Protein AF-A0A7S2KUK6-F1 (afdb_monomer)

Solvent-accessible surface area (backbone atoms only — not comparable to full-atom values): 9837 Å² total; per-residue (Å²): 136,56,73,68,58,57,58,58,55,59,77,73,62,76,78,91,82,87,57,92,60,51,65,48,56,48,32,26,78,68,74,74,44,51,83,76,55,80,88,73,38,85,39,78,49,75,50,79,51,25,72,26,44,48,39,44,51,40,40,32,32,37,51,54,74,46,74,51,62,48,45,77,38,90,87,52,47,60,44,84,39,73,65,27,42,64,67,42,60,49,25,66,73,52,89,54,50,43,58,77,66,63,53,66,88,64,38,42,63,12,44,26,39,31,24,43,45,52,46,79,40,61,62,65,30,37,42,37,40,36,30,27,48,67,79,84,49,66,50,79,44,74,50,60,52,90,85,64,84,33,26,18,57,45,80,66,53,36,61,77,56,92,43,77,88,72,86,90,108

Structure (mmCIF, N/CA/C/O backbone):
data_AF-A0A7S2KUK6-F1
#
_entry.id   AF-A0A7S2KUK6-F1
#
loop_
_atom_site.group_PDB
_atom_site.id
_atom_site.type_symbol
_atom_site.label_atom_id
_atom_site.label_alt_id
_atom_site.label_comp_id
_atom_site.label_asym_id
_atom_site.label_entity_id
_atom_site.label_seq_id
_atom_site.pdbx_PDB_ins_code
_atom_site.Cartn_x
_atom_site.Cartn_y
_atom_site.Cartn_z
_atom_site.occupancy
_atom_site.B_iso_or_equiv
_atom_site.auth_seq_id
_atom_site.auth_comp_id
_atom_site.auth_asym_id
_atom_site.auth_atom_id
_atom_site.pdbx_PDB_model_num
ATOM 1 N N . VAL A 1 1 ? -16.518 -4.807 -30.910 1.00 51.25 1 VAL A N 1
ATOM 2 C CA . VAL A 1 1 ? -15.679 -5.566 -31.877 1.00 51.25 1 VAL A CA 1
ATOM 3 C C . VAL A 1 1 ? -16.573 -6.326 -32.846 1.00 51.25 1 VAL A C 1
ATOM 5 O O . VAL A 1 1 ? -17.414 -7.099 -32.394 1.00 51.25 1 VAL A O 1
ATOM 8 N N . THR A 1 2 ? -16.427 -6.098 -34.152 1.00 48.81 2 THR A N 1
ATOM 9 C CA . THR A 1 2 ? -17.258 -6.736 -35.188 1.00 48.81 2 THR A CA 1
ATOM 10 C C . THR A 1 2 ? -16.789 -8.162 -35.504 1.00 48.81 2 THR A C 1
ATOM 12 O O . THR A 1 2 ? -15.652 -8.544 -35.224 1.00 48.81 2 THR A O 1
ATOM 15 N N . LEU A 1 3 ? -17.663 -8.980 -36.098 1.00 50.12 3 LEU A N 1
ATOM 16 C CA . LEU A 1 3 ? -17.350 -10.371 -36.451 1.00 50.12 3 LEU A CA 1
ATOM 17 C C . LEU A 1 3 ? -16.197 -10.476 -37.468 1.00 50.12 3 LEU A C 1
ATOM 19 O O . LEU A 1 3 ? -15.383 -11.393 -37.392 1.00 50.12 3 LEU A O 1
ATOM 23 N N . ALA A 1 4 ? -16.080 -9.492 -38.363 1.00 55.66 4 ALA A N 1
ATOM 24 C CA . ALA A 1 4 ? -14.978 -9.389 -39.315 1.00 55.66 4 ALA A CA 1
ATOM 25 C C . ALA A 1 4 ? -13.629 -9.172 -38.607 1.00 55.66 4 ALA A C 1
ATOM 27 O O . ALA A 1 4 ? -12.654 -9.851 -38.918 1.00 55.66 4 ALA A O 1
ATOM 28 N N . GLN A 1 5 ? -13.599 -8.309 -37.586 1.00 46.34 5 GLN A N 1
ATOM 29 C CA . GLN A 1 5 ? -12.403 -8.077 -36.772 1.00 46.34 5 GLN A CA 1
ATOM 30 C C . GLN A 1 5 ? -12.003 -9.335 -35.984 1.00 46.34 5 GLN A C 1
ATOM 32 O O . GLN A 1 5 ? -10.823 -9.673 -35.925 1.00 46.34 5 GLN A O 1
ATOM 37 N N . LYS A 1 6 ? -12.977 -10.086 -35.445 1.00 46.62 6 LYS A N 1
ATOM 38 C CA . LYS A 1 6 ? -12.715 -11.366 -34.758 1.00 46.62 6 LYS A CA 1
ATOM 39 C C . LYS A 1 6 ? -12.124 -12.432 -35.690 1.00 46.62 6 LYS A C 1
ATOM 41 O O . LYS A 1 6 ? -11.295 -13.223 -35.251 1.00 46.62 6 LYS A O 1
ATOM 46 N N . ASN A 1 7 ? -12.541 -12.463 -36.955 1.00 58.53 7 ASN A N 1
ATOM 47 C CA . ASN A 1 7 ? -12.062 -13.450 -37.925 1.00 58.53 7 ASN A CA 1
ATOM 48 C C . ASN A 1 7 ? -10.665 -13.128 -38.471 1.00 58.53 7 ASN A C 1
ATOM 50 O O . ASN A 1 7 ? -9.900 -14.055 -38.720 1.00 58.53 7 ASN A O 1
ATOM 54 N N . GLU A 1 8 ? -10.304 -11.850 -38.595 1.00 56.53 8 GLU A N 1
ATOM 55 C CA . GLU A 1 8 ? -8.921 -11.458 -38.899 1.00 56.53 8 GLU A CA 1
ATOM 56 C C . GLU A 1 8 ? -7.966 -11.795 -37.747 1.00 56.53 8 GLU A C 1
ATOM 58 O O . GLU A 1 8 ? -6.908 -12.381 -37.960 1.00 56.53 8 GLU A O 1
ATOM 63 N N . LEU A 1 9 ? -8.383 -11.554 -36.500 1.00 48.75 9 LEU A N 1
ATOM 64 C CA . LEU A 1 9 ? -7.582 -11.865 -35.309 1.00 48.75 9 LEU A CA 1
ATOM 65 C C . LEU A 1 9 ? -7.214 -13.353 -35.184 1.00 48.75 9 LEU A C 1
ATOM 67 O O . LEU A 1 9 ? -6.141 -13.670 -34.675 1.00 48.75 9 LEU A O 1
ATOM 71 N N . LYS A 1 10 ? -8.049 -14.268 -35.696 1.00 53.31 10 LYS A N 1
ATOM 72 C CA . LYS A 1 10 ? -7.769 -15.714 -35.677 1.00 53.31 10 LYS A CA 1
ATOM 73 C C . LYS A 1 10 ? -6.563 -16.122 -36.525 1.00 53.31 10 LYS A C 1
ATOM 75 O O . LYS A 1 10 ? -5.947 -17.134 -36.214 1.00 53.31 10 LYS A O 1
ATOM 80 N N . LYS A 1 11 ? -6.200 -15.348 -37.553 1.00 51.81 11 LYS A N 1
ATOM 81 C CA . LYS A 1 11 ? -5.069 -15.659 -38.449 1.00 51.81 11 LYS A CA 1
ATOM 82 C C . LYS A 1 11 ? -3.699 -15.407 -37.810 1.00 51.81 11 LYS A C 1
ATOM 84 O O . LYS A 1 11 ? -2.693 -15.878 -38.326 1.00 51.81 11 LYS A O 1
ATOM 89 N N . TYR A 1 12 ? -3.668 -14.678 -36.694 1.00 45.47 12 TYR A N 1
ATOM 90 C CA . TYR A 1 12 ? -2.450 -14.299 -35.970 1.00 45.47 12 TYR A CA 1
ATOM 91 C C . TYR A 1 12 ? -2.270 -15.059 -34.646 1.00 45.47 12 TYR A C 1
ATOM 93 O O . TYR A 1 12 ? -1.339 -14.775 -33.892 1.00 45.47 12 TYR A O 1
ATOM 101 N N . LEU A 1 13 ? -3.155 -16.014 -34.344 1.00 45.22 13 LEU A N 1
ATOM 102 C CA . LEU A 1 13 ? -3.039 -16.886 -33.179 1.00 45.22 13 LEU A CA 1
ATOM 103 C C . LEU A 1 13 ? -2.030 -17.996 -33.487 1.00 45.22 13 LEU A C 1
ATOM 105 O O . LEU A 1 13 ? -2.295 -18.875 -34.301 1.00 45.22 13 LEU A O 1
ATOM 109 N N . VAL A 1 14 ? -0.867 -17.951 -32.839 1.00 46.66 14 VAL A N 1
ATOM 110 C CA . VAL A 1 14 ? 0.120 -19.038 -32.891 1.00 46.66 14 VAL A CA 1
ATOM 111 C C . VAL A 1 14 ? -0.352 -20.153 -31.959 1.00 46.66 14 VAL A C 1
ATOM 113 O O . VAL A 1 14 ? -0.667 -19.896 -30.794 1.00 46.66 14 VAL A O 1
ATOM 116 N N . GLU A 1 15 ? -0.441 -21.378 -32.479 1.00 45.16 15 GLU A N 1
ATOM 117 C CA . GLU A 1 15 ? -0.922 -22.541 -31.731 1.00 45.16 15 GLU A CA 1
ATOM 118 C C . GLU A 1 15 ? -0.077 -22.807 -30.474 1.00 45.16 15 GLU A C 1
ATOM 120 O O . GLU A 1 15 ? 1.147 -22.653 -30.455 1.00 45.16 15 GLU A O 1
ATOM 125 N N . LYS A 1 16 ? -0.785 -23.165 -29.395 1.00 44.97 16 LYS A N 1
ATOM 126 C CA . LYS A 1 16 ? -0.274 -23.382 -28.036 1.00 44.97 16 LYS A CA 1
ATOM 127 C C . LYS A 1 16 ? 0.939 -24.317 -28.043 1.00 44.97 16 LYS A C 1
ATOM 129 O O . LYS A 1 16 ? 0.792 -25.508 -28.289 1.00 44.97 16 LYS A O 1
ATOM 134 N N . GLY A 1 17 ? 2.110 -23.798 -27.678 1.00 45.59 17 GLY A N 1
ATOM 135 C CA . GLY A 1 17 ? 3.270 -24.654 -27.429 1.00 45.59 17 GLY A CA 1
ATOM 136 C C . GLY A 1 17 ? 4.494 -23.957 -26.848 1.00 45.59 17 GLY A C 1
ATOM 137 O O . GLY A 1 17 ? 5.046 -24.456 -25.879 1.00 45.59 17 GLY A O 1
ATOM 138 N N . ASN A 1 18 ? 4.905 -22.798 -27.379 1.00 43.31 18 ASN A N 1
ATOM 139 C CA . ASN A 1 18 ? 6.284 -22.330 -27.142 1.00 43.31 18 ASN A CA 1
ATOM 140 C C . ASN A 1 18 ? 6.474 -20.987 -26.430 1.00 43.31 18 ASN A C 1
ATOM 142 O O . ASN A 1 18 ? 7.613 -20.603 -26.188 1.00 43.31 18 ASN A O 1
ATOM 146 N N . CYS A 1 19 ? 5.414 -20.276 -26.052 1.00 42.16 19 CYS A N 1
ATOM 147 C CA . CYS A 1 19 ? 5.533 -19.104 -25.182 1.00 42.16 19 CYS A CA 1
ATOM 148 C C . CYS A 1 19 ? 4.250 -18.950 -24.362 1.00 42.16 19 CYS A C 1
ATOM 150 O O . CYS A 1 19 ? 3.257 -18.434 -24.892 1.00 42.16 19 CYS A O 1
ATOM 152 N N . PRO A 1 20 ? 4.250 -19.354 -23.080 1.00 42.38 20 PRO A N 1
ATOM 153 C CA . PRO A 1 20 ? 3.245 -18.872 -22.147 1.00 42.38 20 PRO A CA 1
ATOM 154 C C . PRO A 1 20 ? 3.199 -17.341 -22.262 1.00 42.38 20 PRO A C 1
ATOM 156 O O . PRO A 1 20 ? 4.241 -16.683 -22.277 1.00 42.38 20 PRO A O 1
ATOM 159 N N . ASN A 1 21 ? 2.003 -16.782 -22.427 1.00 47.81 21 ASN A N 1
ATOM 160 C CA . ASN A 1 21 ? 1.755 -15.337 -22.391 1.00 47.81 21 ASN A CA 1
ATOM 161 C C . ASN A 1 21 ? 2.240 -14.542 -23.625 1.00 47.81 21 ASN A C 1
ATOM 163 O O . ASN A 1 21 ? 2.269 -13.313 -23.602 1.00 47.81 21 ASN A O 1
ATOM 167 N N . ALA A 1 22 ? 2.568 -15.191 -24.753 1.00 49.12 22 ALA A N 1
ATOM 168 C CA . ALA A 1 22 ? 2.854 -14.473 -26.010 1.00 49.12 22 ALA A CA 1
ATOM 169 C C . ALA A 1 22 ? 1.646 -13.675 -26.529 1.00 49.12 22 ALA A C 1
ATOM 171 O O . ALA A 1 22 ? 1.817 -12.595 -27.093 1.00 49.12 22 ALA A O 1
ATOM 172 N N . ILE A 1 23 ? 0.433 -14.186 -26.300 1.00 49.00 23 ILE A N 1
ATOM 173 C CA . ILE A 1 23 ? -0.820 -13.491 -26.611 1.00 49.00 23 ILE A CA 1
ATOM 174 C C . ILE A 1 23 ? -0.912 -12.204 -25.784 1.00 49.00 23 ILE A C 1
ATOM 176 O O . ILE A 1 23 ? -1.060 -11.132 -26.360 1.00 49.00 23 ILE A O 1
ATOM 180 N N . GLU A 1 24 ? -0.709 -12.282 -24.469 1.00 48.75 24 GLU A N 1
ATOM 181 C CA . GLU A 1 24 ? -0.691 -11.122 -23.569 1.00 48.75 24 GLU A CA 1
ATOM 182 C C . GLU A 1 24 ? 0.387 -10.115 -23.977 1.00 48.75 24 GLU A C 1
ATOM 184 O O . GLU A 1 24 ? 0.095 -8.939 -24.120 1.00 48.75 24 GLU A O 1
ATOM 189 N N . ARG A 1 25 ? 1.609 -10.558 -24.304 1.00 50.84 25 ARG A N 1
ATOM 190 C CA . ARG A 1 25 ? 2.697 -9.672 -24.763 1.00 50.84 25 ARG A CA 1
ATOM 191 C C . ARG A 1 25 ? 2.461 -9.028 -26.136 1.00 50.84 25 ARG A C 1
ATOM 193 O O . ARG A 1 25 ? 3.003 -7.950 -26.390 1.00 50.84 25 ARG A O 1
ATOM 200 N N . ASN A 1 26 ? 1.703 -9.665 -27.025 1.00 47.56 26 ASN A N 1
ATOM 201 C CA . ASN A 1 26 ? 1.392 -9.114 -28.347 1.00 47.56 26 ASN A CA 1
ATOM 202 C C . ASN A 1 26 ? 0.213 -8.140 -28.278 1.00 47.56 26 ASN A C 1
ATOM 204 O O . ASN A 1 26 ? 0.304 -7.030 -28.804 1.00 47.56 26 ASN A O 1
ATOM 208 N N . LEU A 1 27 ? -0.850 -8.531 -27.569 1.00 44.84 27 LEU A N 1
ATOM 209 C CA . LEU A 1 27 ? -1.985 -7.665 -27.254 1.00 44.84 27 LEU A CA 1
ATOM 210 C C . LEU A 1 27 ? -1.491 -6.407 -26.557 1.00 44.84 27 LEU A C 1
ATOM 212 O O . LEU A 1 27 ? -1.868 -5.301 -26.911 1.00 44.84 27 LEU A O 1
ATOM 216 N N . ALA A 1 28 ? -0.536 -6.567 -25.670 1.00 47.28 28 ALA A N 1
ATOM 217 C CA . ALA A 1 28 ? 0.152 -5.494 -25.023 1.00 47.28 28 ALA A CA 1
ATOM 218 C C . ALA A 1 28 ? 0.920 -4.516 -25.912 1.00 47.28 28 ALA A C 1
ATOM 220 O O . ALA A 1 28 ? 0.794 -3.306 -25.775 1.00 47.28 28 ALA A O 1
ATOM 221 N N . SER A 1 29 ? 1.752 -5.045 -26.810 1.00 43.84 29 SER A N 1
ATOM 222 C CA . SER A 1 29 ? 2.524 -4.230 -27.753 1.00 43.84 29 SER A CA 1
ATOM 223 C C . SER A 1 29 ? 1.641 -3.479 -28.754 1.00 43.84 29 SER A C 1
ATOM 225 O O . SER A 1 29 ? 2.120 -2.591 -29.447 1.00 43.84 29 SER A O 1
ATOM 227 N N . LYS A 1 30 ? 0.358 -3.855 -28.833 1.00 46.09 30 LYS A N 1
ATOM 228 C CA . LYS A 1 30 ? -0.668 -3.259 -29.691 1.00 46.09 30 LYS A CA 1
ATOM 229 C C . LYS A 1 30 ? -1.723 -2.468 -28.902 1.00 46.09 30 LYS A C 1
ATOM 231 O O . LYS A 1 30 ? -2.709 -2.059 -29.503 1.00 46.09 30 LYS A O 1
ATOM 236 N N . GLY A 1 31 ? -1.552 -2.294 -27.586 1.00 41.50 31 GLY A N 1
ATOM 237 C CA . GLY A 1 31 ? -2.489 -1.559 -26.721 1.00 41.50 31 GLY A CA 1
ATOM 238 C C . GLY A 1 31 ? -3.826 -2.262 -26.441 1.00 41.50 31 GLY A C 1
ATOM 239 O O . GLY A 1 31 ? -4.764 -1.633 -25.976 1.00 41.50 31 GLY A O 1
ATOM 240 N N . ILE A 1 32 ? -3.946 -3.557 -26.740 1.00 42.19 32 ILE A N 1
ATOM 241 C CA . ILE A 1 32 ? -5.167 -4.355 -26.544 1.00 42.19 32 ILE A CA 1
ATOM 242 C C . ILE A 1 32 ? -5.166 -5.051 -25.170 1.00 42.19 32 ILE A C 1
ATOM 244 O O . ILE A 1 32 ? -6.234 -5.214 -24.594 1.00 42.19 32 ILE A O 1
ATOM 248 N N . VAL A 1 33 ? -3.995 -5.445 -24.636 1.00 44.16 33 VAL A N 1
ATOM 249 C CA . VAL A 1 33 ? -3.809 -5.931 -23.245 1.00 44.16 33 VAL A CA 1
ATOM 250 C C . VAL A 1 33 ? -2.342 -5.758 -22.791 1.00 44.16 33 VAL A C 1
ATOM 252 O O . VAL A 1 33 ? -1.564 -6.681 -22.965 1.00 44.16 33 VAL A O 1
ATOM 255 N N . ARG A 1 34 ? -1.922 -4.623 -22.212 1.00 41.06 34 ARG A N 1
ATOM 256 C CA . ARG A 1 34 ? -0.749 -4.506 -21.293 1.00 41.06 34 ARG A CA 1
ATOM 257 C C . ARG A 1 34 ? -1.128 -3.475 -20.244 1.00 41.06 34 ARG A C 1
ATOM 259 O O . ARG A 1 34 ? -1.810 -2.541 -20.632 1.00 41.06 34 ARG A O 1
ATOM 266 N N . GLY A 1 35 ? -0.680 -3.691 -19.003 1.00 39.28 35 GLY A N 1
ATOM 267 C CA . GLY A 1 35 ? -0.660 -2.763 -17.864 1.00 39.28 35 GLY A CA 1
ATOM 268 C C . GLY A 1 35 ? -1.598 -1.570 -17.958 1.00 39.28 35 GLY A C 1
ATOM 269 O O . GLY A 1 35 ? -1.334 -0.702 -18.770 1.00 39.28 35 GLY A O 1
ATOM 270 N N . PHE A 1 36 ? -2.647 -1.569 -17.126 1.00 41.41 36 PHE A N 1
ATOM 271 C CA . PHE A 1 36 ? -3.542 -0.434 -16.881 1.00 41.41 36 PHE A CA 1
ATOM 272 C C . PHE A 1 36 ? -3.763 0.430 -18.127 1.00 41.41 36 PHE A C 1
ATOM 274 O O . PHE A 1 36 ? -3.020 1.373 -18.371 1.00 41.41 36 PHE A O 1
ATOM 281 N N . GLY A 1 37 ? -4.792 0.125 -18.927 1.00 44.03 37 GLY A N 1
ATOM 282 C CA . GLY A 1 37 ? -5.247 1.134 -19.879 1.00 44.03 37 GLY A CA 1
ATOM 283 C C . GLY A 1 37 ? -5.503 2.411 -19.080 1.00 44.03 37 GLY A C 1
ATOM 284 O O . GLY A 1 37 ? -6.301 2.372 -18.148 1.00 44.03 37 GLY A O 1
ATOM 285 N N . GLU A 1 38 ? -4.791 3.493 -19.388 1.00 41.09 38 GLU A N 1
ATOM 286 C CA . GLU A 1 38 ? -4.949 4.790 -18.710 1.00 41.09 38 GLU A CA 1
ATOM 287 C C . GLU A 1 38 ? -6.403 5.302 -18.821 1.00 41.09 38 GLU A C 1
ATOM 289 O O . GLU A 1 38 ? -6.840 6.112 -18.017 1.00 41.09 38 GLU A O 1
ATOM 294 N N . ASP A 1 39 ? -7.190 4.731 -19.743 1.00 46.66 39 ASP A N 1
ATOM 295 C CA . ASP A 1 39 ? -8.630 4.953 -19.922 1.00 46.66 39 ASP A CA 1
ATOM 296 C C . ASP A 1 39 ? -9.543 3.988 -19.117 1.00 46.66 39 ASP A C 1
ATOM 298 O O . ASP A 1 39 ? -10.760 3.992 -19.304 1.00 46.66 39 ASP A O 1
ATOM 302 N N . VAL A 1 40 ? -8.989 3.092 -18.286 1.00 62.09 40 VAL A N 1
ATOM 303 C CA . VAL A 1 40 ? -9.741 2.048 -17.548 1.00 62.09 40 VAL A CA 1
ATOM 304 C C . VAL A 1 40 ? -10.012 2.442 -16.103 1.00 62.09 40 VAL A C 1
ATOM 306 O O . VAL A 1 40 ? -10.989 1.956 -15.539 1.00 62.09 40 VAL A O 1
ATOM 309 N N . TYR A 1 41 ? -9.167 3.283 -15.508 1.00 66.88 41 TYR A N 1
ATOM 310 C CA . TYR A 1 41 ? -9.313 3.729 -14.128 1.00 66.88 41 TYR A CA 1
ATOM 311 C C . TYR A 1 41 ? -9.499 5.240 -14.066 1.00 66.88 41 TYR A C 1
ATOM 313 O O . TYR A 1 41 ? -8.675 5.994 -14.569 1.00 66.88 41 TYR A O 1
ATOM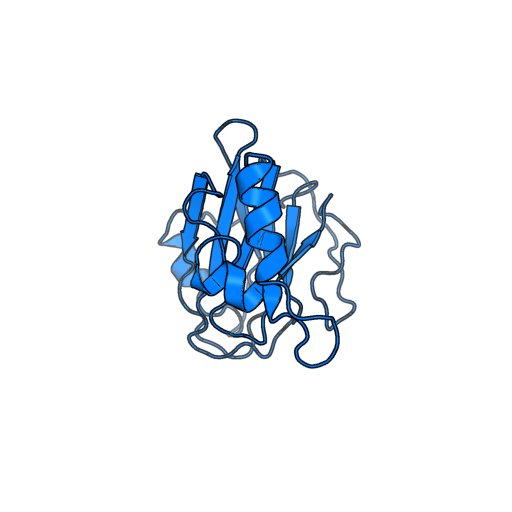 321 N N . GLU A 1 42 ? -10.583 5.676 -13.4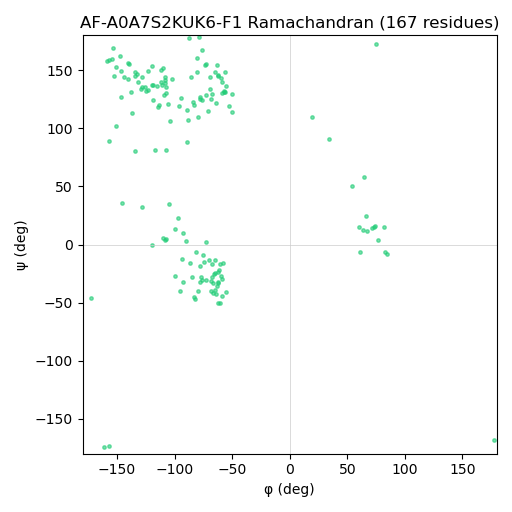33 1.00 77.12 42 GLU A N 1
ATOM 322 C CA . GLU A 1 42 ? -10.917 7.096 -13.279 1.00 77.12 42 GLU A CA 1
ATOM 323 C C . GLU A 1 42 ? -9.942 7.834 -12.358 1.00 77.12 42 GLU A C 1
ATOM 325 O O . GLU A 1 42 ? -9.712 9.030 -12.523 1.00 77.12 42 GLU A O 1
ATOM 330 N N . GLN A 1 43 ? -9.393 7.125 -11.369 1.00 83.81 43 GLN A N 1
ATOM 331 C CA . GLN A 1 43 ? -8.557 7.691 -10.320 1.00 83.81 43 GLN A CA 1
ATOM 332 C C . GLN A 1 43 ? -7.214 6.975 -10.278 1.00 83.81 43 GLN A C 1
ATOM 334 O O . GLN A 1 43 ? -7.164 5.746 -10.225 1.00 83.81 43 GLN A O 1
ATOM 339 N N . MET A 1 44 ? -6.133 7.753 -10.236 1.00 89.31 44 MET A N 1
ATOM 340 C CA . MET A 1 44 ? -4.769 7.251 -10.091 1.00 89.31 44 MET A CA 1
ATOM 341 C C . MET A 1 44 ? -3.999 8.055 -9.046 1.00 89.31 44 MET A C 1
ATOM 343 O O . MET A 1 44 ? -4.224 9.255 -8.867 1.00 89.31 44 MET A O 1
ATOM 347 N N . TYR A 1 45 ? -3.073 7.391 -8.363 1.00 90.88 45 TYR A N 1
ATOM 348 C CA . TYR A 1 45 ? -2.160 8.026 -7.422 1.00 90.88 45 TYR A CA 1
ATOM 349 C C . TYR A 1 45 ? -0.803 7.319 -7.431 1.00 90.88 45 TYR A C 1
ATOM 351 O O . TYR A 1 45 ? -0.731 6.107 -7.229 1.00 90.88 45 TYR A O 1
ATOM 359 N N . SER A 1 46 ? 0.272 8.078 -7.630 1.00 92.94 46 SER A N 1
ATOM 360 C CA . SER A 1 46 ? 1.643 7.570 -7.539 1.00 92.94 46 SER A CA 1
ATOM 361 C C . SER A 1 46 ? 2.192 7.856 -6.147 1.00 92.94 46 SER A C 1
ATOM 363 O O . SER A 1 46 ? 2.295 9.014 -5.736 1.00 92.94 46 SER A O 1
ATOM 365 N N . PHE A 1 47 ? 2.550 6.802 -5.418 1.00 94.06 47 PHE A N 1
ATOM 366 C CA . PHE A 1 47 ? 3.140 6.937 -4.095 1.00 94.06 47 PHE A CA 1
ATOM 367 C C . PHE A 1 47 ? 4.589 7.427 -4.180 1.00 94.06 47 PHE A C 1
ATOM 369 O O . PHE A 1 47 ? 5.292 7.151 -5.157 1.00 94.06 47 PHE A O 1
ATOM 376 N N . PRO A 1 48 ? 5.101 8.089 -3.129 1.00 94.31 48 PRO A N 1
ATOM 377 C CA . PRO A 1 48 ? 6.521 8.373 -3.039 1.00 94.31 48 PRO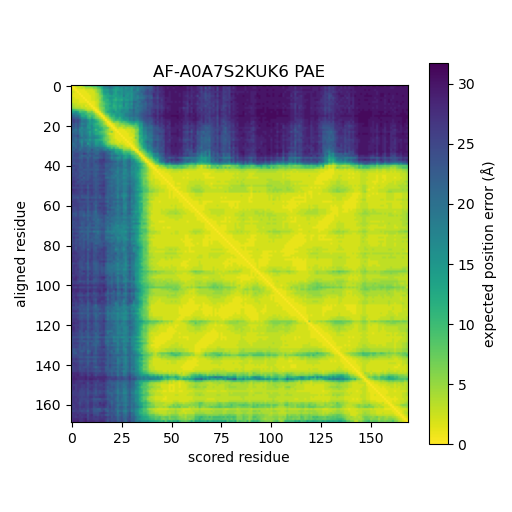 A CA 1
ATOM 378 C C . PRO A 1 48 ? 7.347 7.082 -3.056 1.00 94.31 48 PRO A C 1
ATOM 380 O O . PRO A 1 48 ? 6.976 6.095 -2.423 1.00 94.31 48 PRO A O 1
ATOM 383 N N . TYR A 1 49 ? 8.515 7.106 -3.699 1.00 92.12 49 TYR A N 1
ATOM 384 C CA . TYR A 1 49 ? 9.394 5.935 -3.723 1.00 92.12 49 TYR A CA 1
ATOM 385 C C . TYR A 1 49 ? 9.766 5.450 -2.310 1.00 92.12 49 TYR A C 1
ATOM 387 O O . TYR A 1 49 ? 9.934 6.246 -1.368 1.00 92.12 49 TYR A O 1
ATOM 395 N N . ILE A 1 50 ? 9.958 4.138 -2.198 1.00 93.62 50 ILE A N 1
ATOM 396 C CA . ILE A 1 50 ? 10.314 3.444 -0.960 1.00 93.62 50 ILE A CA 1
ATOM 397 C C . ILE A 1 50 ? 11.807 3.634 -0.663 1.00 93.62 50 ILE A C 1
ATOM 399 O O . ILE A 1 50 ? 12.666 3.315 -1.484 1.00 93.62 50 ILE A O 1
ATOM 403 N N . ASP A 1 51 ? 12.141 4.133 0.531 1.00 92.94 51 ASP A N 1
ATOM 404 C CA . ASP A 1 51 ? 13.531 4.392 0.953 1.00 92.94 51 ASP A CA 1
ATOM 405 C C . ASP A 1 51 ? 14.080 3.357 1.961 1.00 92.94 51 ASP A C 1
ATOM 407 O O . ASP A 1 51 ? 14.832 3.689 2.875 1.00 92.94 51 ASP A O 1
ATOM 411 N N . THR A 1 52 ? 13.683 2.091 1.828 1.00 93.44 52 THR A N 1
ATOM 412 C CA . THR A 1 52 ? 14.156 0.962 2.651 1.00 93.44 52 THR A CA 1
ATOM 413 C C . THR A 1 52 ? 13.954 -0.358 1.906 1.00 93.44 52 THR A C 1
ATOM 415 O O . THR A 1 52 ? 13.136 -0.414 0.995 1.00 93.44 52 THR A O 1
ATOM 418 N N . ASP A 1 53 ? 14.685 -1.411 2.274 1.00 92.38 53 ASP A N 1
ATOM 419 C CA . ASP A 1 53 ? 14.486 -2.763 1.730 1.00 92.38 53 ASP A CA 1
ATOM 420 C C . ASP A 1 53 ? 13.545 -3.637 2.585 1.00 92.38 53 ASP A C 1
ATOM 422 O O . ASP A 1 53 ? 13.072 -4.704 2.180 1.00 92.38 53 ASP A O 1
ATOM 426 N N . GLN A 1 54 ? 13.250 -3.178 3.798 1.00 93.25 54 GLN A N 1
ATOM 427 C CA . GLN A 1 54 ? 12.306 -3.788 4.721 1.00 93.25 54 GLN A CA 1
ATOM 428 C C . GLN A 1 54 ? 11.055 -2.911 4.771 1.00 93.25 54 GLN A C 1
ATOM 430 O O . GLN A 1 54 ? 10.953 -2.105 5.681 1.00 93.25 54 GLN A O 1
ATOM 435 N N . PHE A 1 55 ? 10.129 -3.022 3.814 1.00 95.19 55 PHE A N 1
ATOM 436 C CA . PHE A 1 55 ? 8.932 -2.165 3.761 1.00 95.19 55 PHE A CA 1
ATOM 437 C C . PHE A 1 55 ? 7.609 -2.951 3.902 1.00 95.19 55 PHE A C 1
ATOM 439 O O . PHE A 1 55 ? 6.960 -3.257 2.898 1.00 95.19 55 PHE A O 1
ATOM 446 N N . PRO A 1 56 ? 7.189 -3.294 5.136 1.00 94.56 56 PRO A N 1
ATOM 447 C CA . PRO A 1 56 ? 5.850 -3.807 5.403 1.00 94.56 56 PRO A CA 1
ATOM 448 C C . PRO A 1 56 ? 4.807 -2.746 5.084 1.00 94.56 56 PRO A C 1
ATOM 450 O O . PRO A 1 56 ? 4.834 -1.652 5.651 1.00 94.56 56 PRO A O 1
ATOM 453 N N . HIS A 1 57 ? 3.891 -3.079 4.183 1.00 95.31 57 HIS A N 1
ATOM 454 C CA . HIS A 1 57 ? 2.811 -2.185 3.799 1.00 95.31 57 HIS A CA 1
ATOM 455 C C . HIS A 1 57 ? 1.593 -2.955 3.301 1.00 95.31 57 HIS A C 1
ATOM 457 O O . HIS A 1 57 ? 1.663 -4.150 3.027 1.00 95.31 57 HIS A O 1
ATOM 463 N N . GLY A 1 58 ? 0.486 -2.247 3.139 1.00 95.25 58 GLY A N 1
ATOM 464 C CA . GLY A 1 58 ? -0.688 -2.711 2.415 1.00 95.25 58 GLY A CA 1
ATOM 465 C C . GLY A 1 58 ? -1.522 -1.516 1.985 1.00 95.25 58 GLY A C 1
ATOM 466 O O . GLY A 1 58 ? -1.402 -0.443 2.577 1.00 95.25 58 GLY A O 1
ATOM 467 N N . LEU A 1 59 ? -2.351 -1.683 0.959 1.00 96.88 59 LEU A N 1
ATOM 468 C CA . LEU A 1 59 ? -3.269 -0.634 0.519 1.00 96.88 59 LEU A CA 1
ATOM 469 C C . LEU A 1 59 ? -4.698 -1.141 0.664 1.00 96.88 59 LEU A C 1
ATOM 471 O O . LEU A 1 59 ? -4.982 -2.285 0.322 1.00 96.88 59 LEU A O 1
ATOM 475 N N . CYS A 1 60 ? -5.597 -0.303 1.158 1.00 95.62 60 CYS A N 1
ATOM 476 C CA . CYS A 1 60 ? -7.006 -0.638 1.296 1.00 95.62 60 CYS A CA 1
ATOM 477 C C . CYS A 1 60 ? -7.877 0.486 0.749 1.00 95.62 60 CYS A C 1
ATOM 479 O O . CYS A 1 60 ? -7.492 1.654 0.784 1.00 95.62 60 CYS A O 1
ATOM 481 N N . VAL A 1 61 ? -9.028 0.127 0.187 1.00 94.88 61 VAL A N 1
ATOM 482 C CA . VAL A 1 61 ? -9.851 1.048 -0.586 1.00 94.88 61 VAL A CA 1
ATOM 483 C C . VAL A 1 61 ? -11.326 0.872 -0.257 1.00 94.88 61 VAL A C 1
ATOM 485 O O . VAL A 1 61 ? -11.857 -0.236 -0.316 1.00 94.88 61 VAL A O 1
ATOM 488 N N . LEU A 1 62 ? -12.007 1.983 0.005 1.00 92.88 62 LEU A N 1
ATOM 489 C CA . LEU A 1 62 ? -13.458 2.058 0.151 1.00 92.88 62 LEU A CA 1
ATOM 490 C C . LEU A 1 62 ? -14.078 2.843 -1.009 1.00 92.88 62 LEU A C 1
ATOM 492 O O . LEU A 1 62 ? -13.464 3.758 -1.560 1.00 92.88 62 LEU A O 1
ATOM 496 N N . GLY A 1 63 ? -15.322 2.501 -1.357 1.00 87.81 63 GLY A N 1
ATOM 497 C CA . GLY A 1 63 ? -16.095 3.213 -2.383 1.00 87.81 63 GLY A CA 1
ATOM 498 C C . GLY A 1 63 ? -15.652 2.945 -3.826 1.00 87.81 63 GLY A C 1
ATOM 499 O O . GLY A 1 63 ? -16.023 3.697 -4.726 1.00 87.81 63 GLY A O 1
ATOM 500 N N . ALA A 1 64 ? -14.870 1.888 -4.063 1.00 87.88 64 ALA A N 1
ATOM 501 C CA . ALA A 1 64 ? -14.387 1.517 -5.390 1.00 87.88 64 ALA A CA 1
ATOM 502 C C . ALA A 1 64 ? -15.071 0.251 -5.928 1.00 87.88 64 ALA A C 1
ATOM 504 O O . ALA A 1 64 ? -15.265 -0.720 -5.202 1.00 87.88 64 ALA A O 1
ATOM 505 N N . SER A 1 65 ? -15.407 0.257 -7.219 1.00 81.69 65 SER A N 1
ATOM 506 C CA . SER A 1 65 ? -15.965 -0.897 -7.941 1.00 81.69 65 SER A CA 1
ATOM 507 C C . SER A 1 65 ? -14.870 -1.835 -8.457 1.00 81.69 65 SER A C 1
ATOM 509 O O . SER A 1 65 ? -15.082 -3.038 -8.605 1.00 81.69 65 SER A O 1
ATOM 511 N N . SER A 1 66 ? -13.684 -1.285 -8.714 1.00 81.50 66 SER A N 1
ATOM 512 C CA . SER A 1 66 ? -12.482 -2.022 -9.097 1.00 81.50 66 SER A CA 1
ATOM 513 C C . SER A 1 66 ? -11.242 -1.253 -8.666 1.00 81.50 66 SER A C 1
ATOM 515 O O . SER A 1 66 ? -11.233 -0.022 -8.748 1.00 81.50 66 SER A O 1
ATOM 517 N N . VAL A 1 67 ? -10.194 -1.971 -8.269 1.00 87.12 67 VAL A N 1
ATOM 518 C CA . VAL A 1 67 ? -8.927 -1.399 -7.795 1.00 87.12 67 VAL A CA 1
ATOM 519 C C . VAL A 1 67 ? -7.742 -2.199 -8.319 1.00 87.12 67 VAL A C 1
ATOM 521 O O . VAL A 1 67 ? -7.865 -3.390 -8.607 1.00 87.12 67 VAL A O 1
ATOM 524 N N . GLY A 1 68 ? -6.583 -1.556 -8.391 1.00 88.19 68 GLY A N 1
ATOM 525 C CA . GLY A 1 68 ? -5.318 -2.209 -8.683 1.00 88.19 68 GLY A CA 1
ATOM 526 C C . GLY A 1 68 ? -4.137 -1.437 -8.112 1.00 88.19 68 GLY A C 1
ATOM 527 O O . GLY A 1 68 ? -4.231 -0.241 -7.831 1.00 88.19 68 GLY A O 1
ATOM 528 N N . ALA A 1 69 ? -3.019 -2.142 -7.961 1.00 90.31 69 ALA A N 1
ATOM 529 C CA . ALA A 1 69 ? -1.729 -1.537 -7.686 1.00 90.31 69 ALA A CA 1
ATOM 530 C C . ALA A 1 69 ? -0.653 -2.146 -8.583 1.00 90.31 69 ALA A C 1
ATOM 532 O O . ALA A 1 69 ? -0.694 -3.334 -8.916 1.00 90.31 69 ALA A O 1
ATOM 533 N N . TYR A 1 70 ? 0.295 -1.308 -8.973 1.00 89.75 70 TYR A N 1
ATOM 534 C CA . TYR A 1 70 ? 1.456 -1.663 -9.772 1.00 89.75 70 TYR A CA 1
ATOM 535 C C . TYR A 1 70 ? 2.726 -1.270 -9.030 1.00 89.75 70 TYR A C 1
ATOM 537 O O . TYR A 1 70 ? 2.739 -0.287 -8.293 1.00 89.75 70 TYR A O 1
ATOM 545 N N . SER A 1 71 ? 3.795 -2.030 -9.249 1.00 91.44 71 SER A N 1
ATOM 546 C CA . SER A 1 71 ? 5.116 -1.717 -8.732 1.00 91.44 71 SER A CA 1
ATOM 547 C C . SER A 1 71 ? 6.157 -1.747 -9.843 1.00 91.44 71 SER A C 1
ATOM 549 O O . SER A 1 71 ? 6.104 -2.597 -10.731 1.00 91.44 71 SER A O 1
ATOM 551 N N . THR A 1 72 ? 7.145 -0.854 -9.766 1.00 91.44 72 THR A N 1
ATOM 552 C CA . THR A 1 72 ? 8.355 -0.951 -10.599 1.00 91.44 72 THR A CA 1
ATOM 553 C C . THR A 1 72 ? 9.262 -2.118 -10.196 1.00 91.44 72 THR A C 1
ATOM 555 O O . THR A 1 72 ? 10.153 -2.494 -10.959 1.00 91.44 72 THR A O 1
ATOM 558 N N . ASP A 1 73 ? 9.022 -2.722 -9.031 1.00 89.12 73 ASP A N 1
ATOM 559 C CA . ASP A 1 73 ? 9.659 -3.956 -8.592 1.00 89.12 73 ASP A CA 1
ATOM 560 C C . ASP A 1 73 ? 8.855 -5.165 -9.081 1.00 89.12 73 ASP A C 1
ATOM 562 O O . ASP A 1 73 ? 7.781 -5.456 -8.563 1.00 89.12 73 ASP A O 1
ATOM 566 N N . PHE A 1 74 ? 9.379 -5.893 -10.072 1.00 90.06 74 PHE A N 1
ATOM 567 C CA . PHE A 1 74 ? 8.700 -7.051 -10.686 1.00 90.06 74 PHE A CA 1
ATOM 568 C C . PHE A 1 74 ? 8.397 -8.191 -9.713 1.00 90.06 74 PHE A C 1
ATOM 570 O O . PHE A 1 74 ? 7.622 -9.092 -10.013 1.00 90.06 74 PHE A O 1
ATOM 577 N N . ASP A 1 75 ? 9.065 -8.165 -8.574 1.00 89.38 75 ASP A N 1
ATOM 578 C CA . ASP A 1 75 ? 8.958 -9.137 -7.511 1.00 89.38 75 ASP A CA 1
ATOM 579 C C . ASP A 1 75 ? 7.812 -8.816 -6.529 1.00 89.38 75 ASP A C 1
ATOM 581 O O . ASP A 1 75 ? 7.415 -9.688 -5.745 1.00 89.38 75 ASP A O 1
ATOM 585 N N . LEU A 1 76 ? 7.293 -7.582 -6.571 1.00 93.25 76 LEU A N 1
ATOM 586 C CA . LEU A 1 76 ? 6.210 -7.068 -5.740 1.00 93.25 76 LEU A CA 1
ATOM 587 C C . LEU A 1 76 ? 4.912 -6.999 -6.552 1.00 93.25 76 LEU A C 1
ATOM 589 O O . LEU A 1 76 ? 4.712 -6.125 -7.393 1.00 93.25 76 LEU A O 1
ATOM 593 N N . GLU A 1 77 ? 4.004 -7.921 -6.260 1.00 93.56 77 GLU A N 1
ATOM 594 C CA . GLU A 1 77 ? 2.706 -8.037 -6.923 1.00 93.56 77 GLU A CA 1
ATOM 595 C C . GLU A 1 77 ? 1.571 -7.879 -5.911 1.00 93.56 77 GLU A C 1
ATOM 597 O O . GLU A 1 77 ? 1.729 -8.209 -4.733 1.00 93.56 77 GLU A O 1
ATOM 602 N N . TYR A 1 78 ? 0.407 -7.425 -6.380 1.00 94.19 78 TYR A N 1
ATOM 603 C CA . TYR A 1 78 ? -0.772 -7.205 -5.544 1.00 94.19 78 TYR A CA 1
ATOM 604 C C . TYR A 1 78 ? -1.947 -8.062 -5.994 1.00 94.19 78 TYR A C 1
ATOM 606 O O . TYR A 1 78 ? -2.249 -8.164 -7.183 1.00 94.19 78 TYR A O 1
ATOM 614 N N . SER A 1 79 ? -2.646 -8.642 -5.023 1.00 92.06 79 SER A N 1
ATOM 615 C CA . SER A 1 79 ? -3.924 -9.326 -5.223 1.00 92.06 79 SER A CA 1
ATOM 616 C C . SER A 1 79 ? -5.047 -8.546 -4.552 1.00 92.06 79 SER A C 1
ATOM 618 O O . SER A 1 79 ? -4.872 -8.044 -3.446 1.00 92.06 79 SER A O 1
ATOM 620 N N . VAL A 1 80 ? -6.207 -8.462 -5.201 1.00 92.50 80 VAL A N 1
ATOM 621 C CA . VAL A 1 80 ? -7.394 -7.820 -4.621 1.00 92.50 80 VAL A CA 1
ATOM 622 C C . VAL A 1 80 ? -8.127 -8.823 -3.735 1.00 92.50 80 VAL A C 1
ATOM 624 O O . VAL A 1 80 ? -8.541 -9.880 -4.210 1.00 92.50 80 VAL A O 1
ATOM 627 N N . ILE A 1 81 ? -8.303 -8.476 -2.466 1.00 92.50 81 ILE A N 1
ATOM 628 C CA . ILE A 1 81 ? -9.030 -9.248 -1.461 1.00 92.50 81 ILE A CA 1
ATOM 629 C C . ILE A 1 81 ? -10.266 -8.437 -1.044 1.00 92.50 81 ILE A C 1
ATOM 631 O O . ILE A 1 81 ? -10.105 -7.309 -0.576 1.00 92.50 81 ILE A O 1
ATOM 635 N N . PRO A 1 82 ? -11.491 -8.949 -1.251 1.00 89.88 82 PRO A N 1
ATOM 636 C CA . PRO A 1 82 ? -12.707 -8.269 -0.817 1.00 89.88 82 PRO A CA 1
ATOM 637 C C . PRO A 1 82 ? -12.924 -8.406 0.695 1.00 89.88 82 PRO A C 1
ATOM 639 O O . PRO A 1 82 ? -12.300 -9.251 1.335 1.00 89.88 82 PRO A O 1
ATOM 642 N N . ASP A 1 83 ? -13.851 -7.607 1.227 1.00 89.12 83 ASP A N 1
ATOM 643 C CA . ASP A 1 83 ? -14.336 -7.683 2.609 1.00 89.12 83 ASP A CA 1
ATOM 644 C C . ASP A 1 83 ? -13.203 -7.623 3.653 1.00 89.12 83 ASP A C 1
ATOM 646 O O . ASP A 1 83 ? -13.099 -8.471 4.540 1.00 89.12 83 ASP A O 1
ATOM 650 N N . PHE A 1 84 ? -12.320 -6.624 3.529 1.00 94.56 84 PHE A N 1
ATOM 651 C CA . PHE A 1 84 ? -11.179 -6.452 4.430 1.00 94.56 84 PHE A CA 1
ATOM 652 C C . PHE A 1 84 ? -11.611 -6.326 5.898 1.00 94.56 84 PHE A C 1
ATOM 654 O O . PHE A 1 84 ? -12.480 -5.525 6.234 1.00 94.56 84 PHE A O 1
ATOM 661 N N . GLY A 1 85 ? -10.978 -7.091 6.784 1.00 95.00 85 GLY A N 1
ATOM 662 C CA . GLY A 1 85 ? -11.291 -7.102 8.209 1.00 95.00 85 GLY A CA 1
ATOM 663 C C . GLY A 1 85 ? -10.445 -8.114 8.974 1.00 95.00 85 GLY A C 1
ATOM 664 O O . GLY A 1 85 ? -9.469 -8.658 8.447 1.00 95.00 85 GLY A O 1
ATOM 665 N N . ASP A 1 86 ? -10.827 -8.370 10.223 1.00 95.81 86 ASP A N 1
ATOM 666 C CA . ASP A 1 86 ? -10.122 -9.300 11.106 1.00 95.81 86 ASP A CA 1
ATOM 667 C C . ASP A 1 86 ? -9.987 -10.702 10.490 1.00 95.81 86 ASP A C 1
ATOM 669 O O . ASP A 1 86 ? -10.922 -11.262 9.915 1.00 95.81 86 ASP A O 1
ATOM 673 N N . GLY A 1 87 ? -8.795 -11.287 10.628 1.00 95.50 87 GLY A N 1
ATOM 674 C CA . GLY A 1 87 ? -8.463 -12.601 10.076 1.00 95.50 87 GLY A CA 1
ATOM 675 C C . GLY A 1 87 ? -8.006 -12.591 8.613 1.00 95.50 87 GLY A C 1
ATOM 676 O O . GLY A 1 87 ? -7.514 -13.616 8.140 1.00 95.50 87 GLY A O 1
ATOM 677 N N . VAL A 1 88 ? -8.095 -11.463 7.899 1.00 95.81 88 VAL A N 1
ATOM 678 C CA . VAL A 1 88 ? -7.519 -11.346 6.551 1.00 95.81 88 VAL A CA 1
ATOM 679 C C . VAL A 1 88 ? -5.994 -11.393 6.629 1.00 95.81 88 VAL A C 1
ATOM 681 O O . VAL A 1 88 ? -5.373 -10.653 7.390 1.00 95.81 88 VAL A O 1
ATOM 684 N N . GLU A 1 89 ? -5.377 -12.254 5.821 1.00 97.06 89 GLU A N 1
ATOM 685 C CA . GLU A 1 89 ? -3.922 -12.315 5.669 1.00 97.06 89 GLU A CA 1
ATOM 686 C C . GLU A 1 89 ? -3.380 -11.059 4.975 1.00 97.06 89 GLU A C 1
ATOM 688 O O . GLU A 1 89 ? -3.759 -10.748 3.842 1.00 97.06 89 GLU A O 1
ATOM 693 N N . LEU A 1 90 ? -2.425 -10.392 5.621 1.00 95.44 90 LEU A N 1
ATOM 694 C CA . LEU A 1 90 ? -1.840 -9.138 5.145 1.00 95.44 90 LEU A CA 1
ATOM 695 C C . LEU A 1 90 ? -0.850 -9.334 3.991 1.00 95.44 90 LEU A C 1
ATOM 697 O O . LEU A 1 90 ? -0.734 -8.470 3.133 1.00 95.44 90 LEU A O 1
ATOM 701 N N . TRP A 1 91 ? -0.152 -10.471 3.923 1.00 97.00 91 TRP A N 1
ATOM 702 C CA . TRP A 1 91 ? 0.885 -10.705 2.909 1.00 97.00 91 TRP A CA 1
ATOM 703 C C . TRP A 1 91 ? 0.853 -12.121 2.352 1.00 97.00 91 TRP A C 1
ATOM 705 O O . TRP A 1 91 ? 0.331 -13.038 2.977 1.00 97.00 91 TRP A O 1
ATOM 715 N N . GLY A 1 92 ? 1.361 -12.299 1.132 1.00 96.00 92 GLY A N 1
ATOM 716 C CA . GLY A 1 92 ? 1.373 -13.601 0.451 1.00 96.00 92 GLY A CA 1
ATOM 717 C C . GLY A 1 92 ? 2.463 -14.570 0.922 1.00 96.00 92 GLY A C 1
ATOM 718 O O . GLY A 1 92 ? 2.357 -15.766 0.667 1.00 96.00 92 GLY A O 1
ATOM 719 N N . ASP A 1 93 ? 3.505 -14.081 1.597 1.00 96.56 93 ASP A N 1
ATOM 720 C CA . ASP A 1 93 ? 4.686 -14.863 1.982 1.00 96.56 93 ASP A CA 1
ATOM 721 C C . ASP A 1 93 ? 4.771 -15.171 3.489 1.00 96.56 93 ASP A C 1
ATOM 723 O O . ASP A 1 93 ? 5.766 -15.747 3.946 1.00 96.56 93 ASP A O 1
ATOM 727 N N . ARG A 1 94 ? 3.759 -14.787 4.274 1.00 94.75 94 ARG A N 1
ATOM 728 C CA . ARG A 1 94 ? 3.649 -14.994 5.728 1.00 94.75 94 ARG A CA 1
ATOM 729 C C . ARG A 1 94 ? 2.182 -15.188 6.120 1.00 94.75 94 ARG A C 1
ATOM 731 O O . ARG A 1 94 ? 1.291 -14.801 5.380 1.00 94.75 94 ARG A O 1
ATOM 738 N N . ASP A 1 95 ? 1.949 -15.740 7.303 1.00 95.75 95 ASP A N 1
ATOM 739 C CA . ASP A 1 95 ? 0.629 -16.058 7.869 1.00 95.75 95 ASP A CA 1
ATOM 740 C C . ASP A 1 95 ? 0.102 -14.973 8.827 1.00 95.75 95 ASP A C 1
ATOM 742 O O . ASP A 1 95 ? -0.729 -15.231 9.695 1.00 95.75 95 ASP A O 1
ATOM 746 N N . TYR A 1 96 ? 0.599 -13.741 8.696 1.00 94.88 96 TYR A N 1
ATOM 747 C CA . TYR A 1 96 ? 0.174 -12.631 9.545 1.00 94.88 96 TYR A CA 1
ATOM 748 C C . TYR A 1 96 ? -1.198 -12.128 9.114 1.00 94.88 96 TYR A C 1
ATOM 750 O O . TYR A 1 96 ? -1.391 -11.728 7.963 1.00 94.88 96 TYR A O 1
ATOM 758 N N . THR A 1 97 ? -2.130 -12.112 10.060 1.00 95.94 97 THR A N 1
ATOM 759 C CA . THR A 1 97 ? -3.502 -11.665 9.844 1.00 95.94 97 THR A CA 1
ATOM 760 C C . THR A 1 97 ? -3.781 -10.355 10.559 1.00 95.94 97 THR A C 1
ATOM 762 O O . THR A 1 97 ? -3.205 -10.070 11.608 1.00 95.94 97 THR A O 1
ATOM 765 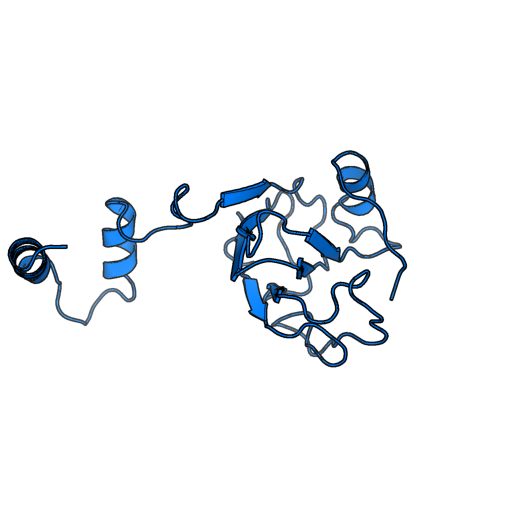N N . VAL A 1 98 ? -4.717 -9.592 10.011 1.00 93.44 98 VAL A N 1
ATOM 766 C CA . VAL A 1 98 ? -5.306 -8.420 10.659 1.00 93.44 98 VAL A CA 1
ATOM 767 C C . VAL A 1 98 ? -6.034 -8.816 11.944 1.00 93.44 98 VAL A C 1
ATOM 769 O O . VAL A 1 98 ? -6.670 -9.872 12.005 1.00 93.44 98 VAL A O 1
ATOM 772 N N . SER A 1 99 ? -5.978 -7.945 12.948 1.00 93.25 99 SER A N 1
ATOM 773 C CA . SER A 1 99 ? -6.816 -8.012 14.144 1.00 93.25 99 SER A CA 1
ATOM 774 C C . SER A 1 99 ? -7.138 -6.611 14.647 1.00 93.25 99 SER A C 1
ATOM 776 O O . SER A 1 99 ? -6.279 -5.739 14.555 1.00 93.25 99 SER A O 1
ATOM 778 N N . GLY A 1 100 ? -8.304 -6.428 15.267 1.00 90.38 100 GLY A N 1
ATOM 779 C CA . GLY A 1 100 ? -8.649 -5.181 15.946 1.00 90.38 100 GLY A CA 1
ATOM 780 C C . GLY A 1 100 ? -9.175 -4.080 15.028 1.00 90.38 100 GLY A C 1
ATOM 781 O O . GLY A 1 100 ? -9.247 -2.935 15.473 1.00 90.38 100 GLY A O 1
ATOM 782 N N . ILE A 1 101 ? -9.570 -4.403 13.791 1.00 89.69 101 ILE A N 1
ATOM 783 C CA . ILE A 1 101 ? -10.203 -3.427 12.903 1.00 89.69 101 ILE A CA 1
ATOM 784 C C . ILE A 1 101 ? -11.593 -3.055 13.413 1.00 89.69 101 ILE A C 1
ATOM 786 O O . ILE A 1 101 ? -12.390 -3.908 13.801 1.00 89.69 101 ILE A O 1
ATOM 790 N N . GLN A 1 102 ? -11.867 -1.752 13.419 1.00 87.94 102 GLN A N 1
ATOM 791 C CA . GLN A 1 102 ? -13.141 -1.183 13.831 1.00 87.94 102 GLN A CA 1
ATOM 792 C C . GLN A 1 102 ? -13.528 -0.088 12.843 1.00 87.94 102 GLN A C 1
ATOM 794 O O . GLN A 1 102 ? -12.870 0.946 12.770 1.00 87.94 102 GLN A O 1
ATOM 799 N N . GLY A 1 103 ? -14.596 -0.327 12.089 1.00 88.06 103 GLY A N 1
ATOM 800 C CA . GLY A 1 103 ? -15.234 0.675 11.254 1.00 88.06 103 GLY A CA 1
ATOM 801 C C . GLY A 1 103 ? -14.491 1.031 9.966 1.00 88.06 103 GLY A C 1
ATOM 802 O O . GLY A 1 103 ? -13.361 0.627 9.672 1.00 88.06 103 GLY A O 1
ATOM 803 N N . SER A 1 104 ? -15.175 1.834 9.154 1.00 87.81 104 SER A N 1
ATOM 804 C CA . SER A 1 104 ? -14.690 2.293 7.849 1.00 87.81 104 SER A CA 1
ATOM 805 C C . SER A 1 104 ? -13.418 3.147 7.929 1.00 87.81 104 SER A C 1
ATOM 807 O O . SER A 1 104 ? -12.661 3.222 6.968 1.00 87.81 104 SER A O 1
ATOM 809 N N . GLU A 1 105 ? -13.144 3.778 9.068 1.00 86.31 105 GLU A N 1
ATOM 810 C CA . GLU A 1 105 ? -11.920 4.540 9.325 1.00 86.31 105 GLU A CA 1
ATOM 811 C C . GLU A 1 105 ? -10.658 3.665 9.324 1.00 86.31 105 GLU A C 1
ATOM 813 O O . GLU A 1 105 ? -9.573 4.161 9.022 1.00 86.31 105 GLU A O 1
ATOM 818 N N . MET A 1 106 ? -10.809 2.367 9.607 1.00 88.69 106 MET A N 1
ATOM 819 C CA . MET A 1 106 ? -9.765 1.345 9.490 1.00 88.69 106 MET A CA 1
ATOM 820 C C . MET A 1 106 ? -9.902 0.525 8.198 1.00 88.69 106 MET A C 1
ATOM 822 O O . MET A 1 106 ? -9.238 -0.493 8.027 1.00 88.69 106 MET A O 1
ATOM 826 N N . CYS A 1 107 ? -10.726 0.994 7.257 1.00 92.38 107 CYS A N 1
ATOM 827 C CA . CYS A 1 107 ? -11.018 0.341 5.985 1.00 92.38 107 CYS A CA 1
ATOM 828 C C . CYS A 1 107 ? -11.774 -1.000 6.105 1.00 92.38 107 CYS A C 1
ATOM 830 O O . CYS A 1 107 ? -11.715 -1.831 5.196 1.00 92.38 107 CYS A O 1
ATOM 832 N N . GLU A 1 108 ? -12.518 -1.212 7.198 1.00 93.62 108 GLU A N 1
ATOM 833 C CA . GLU A 1 108 ? -13.370 -2.396 7.358 1.00 93.62 108 GLU A CA 1
ATOM 834 C C . GLU A 1 108 ? -14.384 -2.516 6.205 1.00 93.62 108 GLU A C 1
ATOM 836 O O . GLU A 1 108 ? -15.046 -1.544 5.832 1.00 93.62 108 GLU A O 1
ATOM 841 N N . GLY A 1 109 ? -14.496 -3.714 5.627 1.00 90.75 109 GLY A N 1
ATOM 842 C CA . GLY A 1 109 ? -15.354 -4.020 4.480 1.00 90.75 109 GLY A CA 1
ATOM 843 C C . GLY A 1 109 ? -14.814 -3.541 3.127 1.00 90.75 109 GLY A C 1
ATOM 844 O O . GLY A 1 109 ? -15.499 -3.678 2.114 1.00 90.75 109 GLY A O 1
ATOM 845 N N . GLY A 1 110 ? -13.608 -2.967 3.085 1.00 92.88 110 GLY A N 1
ATOM 846 C CA . GLY A 1 110 ? -12.990 -2.463 1.860 1.00 92.88 110 GLY A CA 1
ATOM 847 C C . GLY A 1 110 ? -12.357 -3.530 0.968 1.00 92.88 110 GLY A C 1
ATOM 848 O O . GLY A 1 110 ? -12.316 -4.719 1.283 1.00 92.88 110 GLY A O 1
ATOM 849 N N . LEU A 1 111 ? -11.825 -3.073 -0.167 1.00 93.00 111 LEU A N 1
ATOM 850 C CA . LEU A 1 111 ? -10.981 -3.863 -1.059 1.00 93.00 111 LEU A CA 1
ATOM 851 C C . LEU A 1 111 ? -9.522 -3.704 -0.633 1.00 93.00 111 LEU A C 1
ATOM 853 O O . LEU A 1 111 ? -8.956 -2.612 -0.725 1.00 93.00 111 LEU A O 1
ATOM 857 N N . TYR A 1 112 ? -8.903 -4.794 -0.198 1.00 96.69 112 TYR A N 1
ATOM 858 C 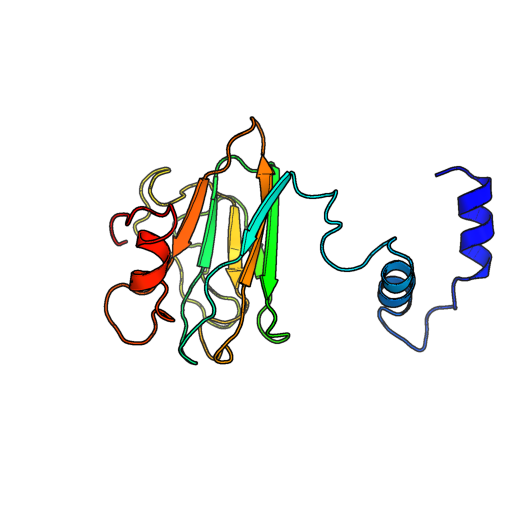CA . TYR A 1 112 ? -7.502 -4.826 0.194 1.00 96.69 112 TYR A CA 1
ATOM 859 C C . TYR A 1 112 ? -6.614 -5.272 -0.965 1.00 96.69 112 TYR A C 1
ATOM 861 O O . TYR A 1 112 ? -6.810 -6.328 -1.559 1.00 96.69 112 TYR A O 1
ATOM 869 N N . LEU A 1 113 ? -5.609 -4.468 -1.286 1.00 96.50 113 LEU A N 1
ATOM 870 C CA . LEU A 1 113 ? -4.545 -4.801 -2.223 1.00 96.50 113 LEU A CA 1
ATOM 871 C C . LEU A 1 113 ? -3.424 -5.477 -1.429 1.00 96.50 113 LEU A C 1
ATOM 873 O O . LEU A 1 113 ? -2.504 -4.822 -0.932 1.00 96.50 113 LEU A O 1
ATOM 877 N N . LYS A 1 114 ? -3.538 -6.801 -1.305 1.00 97.12 114 LYS A N 1
ATOM 878 C CA . LYS A 1 114 ? -2.606 -7.676 -0.590 1.00 97.12 114 LYS A CA 1
ATOM 879 C C . LYS A 1 114 ? -1.293 -7.785 -1.365 1.00 97.12 114 LYS A C 1
ATOM 881 O O . LYS A 1 114 ? -1.308 -8.373 -2.452 1.00 97.12 114 LYS A O 1
ATOM 886 N N . PRO A 1 115 ? -0.161 -7.293 -0.835 1.00 97.19 115 PRO A N 1
ATOM 887 C CA . PRO A 1 115 ? 1.131 -7.538 -1.448 1.00 97.19 115 PRO A CA 1
ATOM 888 C C . PRO A 1 115 ? 1.516 -9.012 -1.292 1.00 97.19 115 PRO A C 1
ATOM 890 O O . PRO A 1 115 ? 1.289 -9.641 -0.255 1.00 97.19 115 PRO A O 1
ATOM 893 N N . ASN A 1 116 ? 2.171 -9.573 -2.299 1.00 97.19 116 ASN A N 1
ATOM 894 C CA . ASN A 1 116 ? 2.712 -10.929 -2.231 1.00 97.19 116 ASN A CA 1
ATOM 895 C C . ASN A 1 116 ? 3.869 -11.066 -1.218 1.00 97.19 116 ASN A C 1
ATOM 897 O O . ASN A 1 116 ? 4.191 -12.187 -0.829 1.00 97.19 116 ASN A O 1
ATOM 901 N N . ARG A 1 117 ? 4.474 -9.954 -0.780 1.00 95.81 117 ARG A N 1
ATOM 902 C CA . ARG A 1 117 ? 5.631 -9.913 0.125 1.00 95.81 117 ARG A CA 1
ATOM 903 C C . ARG A 1 117 ? 5.409 -8.981 1.310 1.00 95.81 117 ARG A C 1
ATOM 905 O O . ARG A 1 117 ? 5.049 -7.822 1.133 1.00 95.81 117 ARG A O 1
ATOM 912 N N . HIS A 1 118 ? 5.736 -9.456 2.507 1.00 94.56 118 HIS A N 1
ATOM 913 C CA . HIS A 1 118 ? 5.774 -8.657 3.733 1.00 94.56 118 HIS A CA 1
ATOM 914 C C . HIS A 1 118 ? 6.974 -7.700 3.783 1.00 94.56 118 HIS A C 1
ATOM 916 O O . HIS A 1 118 ? 6.915 -6.651 4.416 1.00 94.56 118 HIS A O 1
ATOM 922 N N . LYS A 1 119 ? 8.098 -8.066 3.161 1.00 87.31 119 LYS A N 1
ATOM 923 C CA . LYS A 1 119 ? 9.353 -7.292 3.141 1.00 87.31 119 LYS A CA 1
ATOM 924 C C . LYS A 1 119 ? 10.248 -7.773 1.991 1.00 87.31 119 LYS A C 1
ATOM 926 O O . LYS A 1 119 ? 9.833 -8.652 1.248 1.00 87.31 119 LYS A O 1
ATOM 931 N N . LEU A 1 120 ? 11.486 -7.272 1.889 1.00 91.88 120 LEU A N 1
ATOM 932 C CA . LEU A 1 120 ? 12.386 -7.513 0.744 1.00 91.88 120 LEU A CA 1
ATOM 933 C C . LEU A 1 120 ? 11.821 -6.901 -0.540 1.00 91.88 120 LEU A C 1
ATOM 935 O O . LEU A 1 120 ? 11.580 -7.588 -1.532 1.00 91.88 120 LEU A O 1
ATOM 939 N N . ILE A 1 121 ? 11.596 -5.594 -0.465 1.00 92.56 121 ILE A N 1
ATOM 940 C CA . ILE A 1 121 ? 11.191 -4.751 -1.589 1.00 92.56 121 ILE A CA 1
ATOM 941 C C . ILE A 1 121 ? 12.402 -3.906 -1.950 1.00 92.56 121 ILE A C 1
ATOM 943 O O . ILE A 1 121 ? 13.080 -3.412 -1.056 1.00 92.56 121 ILE A O 1
ATOM 947 N N . ASN A 1 122 ? 12.722 -3.756 -3.227 1.00 91.62 122 ASN A N 1
ATOM 948 C CA . ASN A 1 122 ? 13.893 -2.986 -3.619 1.00 91.62 122 ASN A CA 1
ATOM 949 C C . ASN A 1 122 ? 13.773 -1.511 -3.185 1.00 91.62 122 ASN A C 1
ATOM 951 O O . ASN A 1 122 ? 12.698 -0.912 -3.150 1.00 91.62 122 ASN A O 1
ATOM 955 N N . ARG A 1 123 ? 14.901 -0.889 -2.826 1.00 93.12 123 ARG A N 1
ATOM 956 C CA . ARG A 1 123 ? 14.913 0.564 -2.605 1.00 93.12 123 ARG A CA 1
ATOM 957 C C . ARG A 1 123 ? 14.627 1.277 -3.920 1.00 93.12 123 ARG A C 1
ATOM 959 O O . ARG A 1 123 ? 15.049 0.817 -4.977 1.00 93.12 123 ARG A O 1
ATOM 966 N N . PHE A 1 124 ? 13.974 2.430 -3.821 1.00 93.56 124 PHE A N 1
ATOM 967 C CA . PHE A 1 124 ? 13.490 3.232 -4.947 1.00 93.56 124 PHE A CA 1
ATOM 968 C C . PHE A 1 124 ? 12.369 2.583 -5.756 1.00 93.56 124 PHE A C 1
ATOM 970 O O . PHE A 1 124 ? 12.002 3.106 -6.804 1.00 93.56 124 PHE A O 1
ATOM 977 N N . THR A 1 125 ? 11.788 1.496 -5.251 1.00 92.19 125 THR A N 1
ATOM 978 C CA . THR A 1 125 ?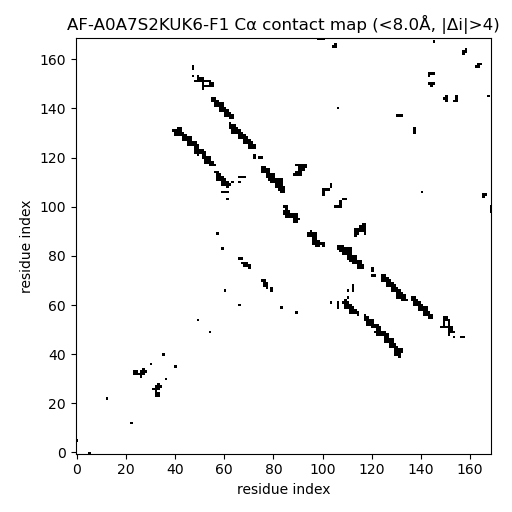 10.540 0.973 -5.785 1.00 92.19 125 THR A CA 1
ATOM 979 C C . THR A 1 125 ? 9.456 2.039 -5.699 1.00 92.19 125 THR A C 1
ATOM 981 O O . THR A 1 125 ? 9.247 2.664 -4.653 1.00 92.19 125 THR A O 1
ATOM 984 N N . GLU A 1 126 ? 8.779 2.237 -6.821 1.00 93.06 126 GLU A N 1
ATOM 985 C CA . GLU A 1 126 ? 7.615 3.099 -6.968 1.00 93.06 126 GLU A CA 1
ATOM 986 C C . GLU A 1 126 ? 6.377 2.207 -6.992 1.00 93.06 126 GLU A C 1
ATOM 988 O O . GLU A 1 126 ? 6.410 1.094 -7.528 1.00 93.06 126 GLU A O 1
ATOM 993 N N . ILE A 1 127 ? 5.305 2.687 -6.365 1.00 93.62 127 ILE A N 1
ATOM 994 C CA . ILE A 1 127 ? 4.010 2.015 -6.339 1.00 93.62 127 ILE A CA 1
ATOM 995 C C . ILE A 1 127 ? 2.983 2.983 -6.907 1.00 93.62 127 ILE A C 1
ATOM 997 O O . ILE A 1 127 ? 2.925 4.147 -6.506 1.00 93.62 127 ILE A O 1
ATOM 1001 N N . GLU A 1 128 ? 2.158 2.489 -7.816 1.00 93.69 128 GLU A N 1
ATOM 1002 C CA . GLU A 1 128 ? 1.034 3.223 -8.379 1.00 93.69 128 GLU A CA 1
ATOM 1003 C C . GLU A 1 128 ? -0.265 2.542 -7.987 1.00 93.69 128 GLU A C 1
ATOM 1005 O O . GLU A 1 128 ? -0.384 1.319 -8.038 1.00 93.69 128 GLU A O 1
ATOM 1010 N N . PHE A 1 129 ? -1.241 3.349 -7.600 1.00 92.31 129 PHE A N 1
ATOM 1011 C CA . PHE A 1 129 ? -2.599 2.932 -7.307 1.00 92.31 129 PHE A CA 1
ATOM 1012 C C . PHE A 1 129 ? -3.544 3.409 -8.399 1.00 92.31 129 PHE A C 1
ATOM 1014 O O . PHE A 1 129 ? -3.408 4.526 -8.903 1.00 92.31 129 PHE A O 1
ATOM 1021 N N . ALA A 1 130 ? -4.541 2.581 -8.702 1.00 87.50 130 ALA A N 1
ATOM 1022 C CA . ALA A 1 130 ? -5.624 2.928 -9.601 1.00 87.50 130 ALA A CA 1
ATOM 1023 C C . ALA A 1 130 ? -6.969 2.391 -9.087 1.00 87.50 130 ALA A C 1
ATOM 1025 O O . ALA A 1 130 ? -7.041 1.279 -8.554 1.00 87.50 130 ALA A O 1
ATOM 1026 N N . ALA A 1 131 ? -8.043 3.162 -9.266 1.00 86.81 131 ALA A N 1
ATOM 1027 C CA . ALA A 1 131 ? -9.395 2.762 -8.883 1.00 86.81 131 ALA A CA 1
ATOM 1028 C C . ALA A 1 131 ? -10.489 3.389 -9.752 1.00 86.81 131 ALA A C 1
ATOM 1030 O O . ALA A 1 131 ? -10.336 4.481 -10.294 1.00 86.81 131 ALA A O 1
ATOM 1031 N N . ASN A 1 132 ? -11.611 2.676 -9.842 1.00 83.06 132 ASN A N 1
ATOM 1032 C CA . ASN A 1 132 ? -12.874 3.196 -10.355 1.00 83.06 132 ASN A CA 1
ATOM 1033 C C . ASN A 1 132 ? -13.829 3.383 -9.197 1.00 83.06 132 ASN A C 1
ATOM 1035 O O . ASN A 1 132 ? -14.020 2.463 -8.397 1.00 83.06 132 ASN A O 1
ATOM 1039 N N . SER A 1 133 ? -14.429 4.561 -9.118 1.00 85.00 133 SER A N 1
ATOM 1040 C CA . SER A 1 133 ? -15.385 4.860 -8.063 1.00 85.00 133 SER A CA 1
ATOM 1041 C C . SER A 1 133 ? -16.707 4.120 -8.289 1.00 85.00 133 SER A C 1
ATOM 1043 O O . SER A 1 133 ? -17.039 3.734 -9.410 1.00 85.00 133 SER A O 1
ATOM 1045 N N . ILE A 1 134 ? -17.460 3.884 -7.216 1.00 79.88 134 ILE A N 1
ATOM 1046 C CA . ILE A 1 134 ? -18.876 3.501 -7.324 1.00 79.88 134 ILE A CA 1
ATOM 1047 C C . ILE A 1 134 ? -19.721 4.767 -7.514 1.00 79.88 134 ILE A C 1
ATOM 1049 O O . ILE A 1 134 ? -20.530 4.828 -8.432 1.00 79.88 134 ILE A O 1
ATOM 1053 N N . ASP A 1 135 ? -19.464 5.790 -6.691 1.00 85.69 135 ASP A N 1
ATOM 1054 C CA . ASP A 1 135 ? -20.274 7.015 -6.604 1.00 85.69 135 ASP A CA 1
ATOM 1055 C C . ASP A 1 135 ? -19.431 8.305 -6.728 1.00 85.69 135 ASP A C 1
ATOM 1057 O O . ASP A 1 135 ? -19.719 9.329 -6.108 1.00 85.69 135 ASP A O 1
ATOM 1061 N N . GLY A 1 136 ? -18.342 8.276 -7.501 1.00 80.88 136 GLY A N 1
ATOM 1062 C CA . GLY A 1 136 ? -17.483 9.444 -7.756 1.00 80.88 136 GLY A CA 1
ATOM 1063 C C . GLY A 1 136 ? -16.430 9.739 -6.681 1.00 80.88 136 GLY A C 1
ATOM 1064 O O . GLY A 1 136 ? -15.581 10.607 -6.884 1.00 80.88 136 GLY A O 1
ATOM 1065 N N . VAL A 1 137 ? -16.444 9.027 -5.550 1.00 88.81 137 VAL A N 1
ATOM 1066 C CA . VAL A 1 137 ? -15.472 9.188 -4.456 1.00 88.81 137 VAL A CA 1
ATOM 1067 C C . VAL A 1 137 ? -14.878 7.838 -4.075 1.00 88.81 137 VAL A C 1
ATOM 1069 O O . VAL A 1 137 ? -15.594 6.852 -3.930 1.00 88.81 137 VAL A O 1
ATOM 1072 N N . VAL A 1 138 ? -13.558 7.818 -3.891 1.00 91.06 138 VAL A N 1
ATOM 1073 C CA . VAL A 1 138 ? -12.798 6.675 -3.384 1.00 91.06 138 VAL A CA 1
ATOM 1074 C C . VAL A 1 138 ? -11.984 7.143 -2.185 1.00 91.06 138 VAL A C 1
ATOM 1076 O O . VAL A 1 138 ? -11.346 8.197 -2.244 1.00 91.06 138 VAL A O 1
ATOM 1079 N N . THR A 1 139 ? -11.980 6.356 -1.113 1.00 93.38 139 THR A N 1
ATOM 1080 C CA . THR A 1 139 ? -11.078 6.557 0.026 1.00 93.38 139 THR A CA 1
ATOM 1081 C C . THR A 1 139 ? -9.999 5.492 -0.029 1.00 93.38 139 THR A C 1
ATOM 1083 O O . THR A 1 139 ? -10.304 4.305 -0.012 1.00 93.38 139 THR A O 1
ATOM 1086 N N . MET A 1 140 ? -8.741 5.919 -0.108 1.00 93.75 140 MET A N 1
ATOM 1087 C CA . MET A 1 140 ? -7.578 5.037 -0.117 1.00 93.75 140 MET A CA 1
ATOM 1088 C C . MET A 1 140 ? -6.815 5.175 1.202 1.00 93.75 140 MET A C 1
ATOM 1090 O O . MET A 1 140 ? -6.447 6.278 1.605 1.00 93.75 140 MET A O 1
ATOM 1094 N N . CYS A 1 141 ? -6.539 4.043 1.836 1.00 94.44 141 CYS A N 1
ATOM 1095 C CA . CYS A 1 141 ? -5.744 3.906 3.046 1.00 94.44 141 CYS A CA 1
ATOM 1096 C C . CYS A 1 141 ? -4.432 3.190 2.707 1.00 94.44 141 CYS A C 1
ATOM 1098 O O . CYS A 1 141 ? -4.434 2.189 1.989 1.00 94.44 141 CYS A O 1
ATOM 1100 N N . ALA A 1 142 ? -3.320 3.677 3.252 1.00 94.62 142 ALA A N 1
ATOM 1101 C CA . ALA A 1 142 ? -2.033 2.994 3.197 1.00 94.62 142 ALA A CA 1
ATOM 1102 C C . ALA A 1 142 ? -1.642 2.567 4.613 1.00 94.62 142 ALA A C 1
ATOM 1104 O O . ALA A 1 142 ? -1.493 3.408 5.499 1.00 94.62 142 ALA A O 1
ATOM 1105 N N . PHE A 1 143 ? -1.468 1.267 4.823 1.00 93.12 143 PHE A N 1
ATOM 1106 C CA . PHE A 1 143 ? -0.952 0.7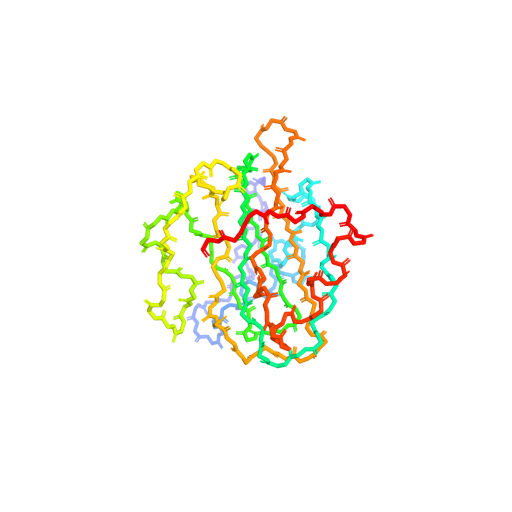32 6.075 1.00 93.12 143 PHE A CA 1
ATOM 1107 C C . PHE A 1 143 ? 0.567 0.805 6.042 1.00 93.12 143 PHE A C 1
ATOM 1109 O O . PHE A 1 143 ? 1.204 0.237 5.154 1.00 93.12 143 PHE A O 1
ATOM 1116 N N . VAL A 1 144 ? 1.134 1.534 6.996 1.00 90.81 144 VAL A N 1
ATOM 1117 C CA . VAL A 1 144 ? 2.572 1.770 7.124 1.00 90.81 144 VAL A CA 1
ATOM 1118 C C . VAL A 1 144 ? 2.955 1.495 8.570 1.00 90.81 144 VAL A C 1
ATOM 1120 O O . VAL A 1 144 ? 2.228 1.868 9.487 1.00 90.81 144 VAL A O 1
ATOM 1123 N N . GLN A 1 145 ? 4.104 0.859 8.778 1.00 87.81 145 GLN A N 1
ATOM 1124 C CA . GLN A 1 145 ? 4.636 0.617 10.117 1.00 87.81 145 GLN A CA 1
ATOM 1125 C C . GLN A 1 145 ? 4.787 1.936 10.902 1.00 87.81 145 GLN A C 1
ATOM 1127 O O . GLN A 1 145 ? 5.363 2.892 10.386 1.00 87.81 145 GLN A O 1
ATOM 1132 N N . SER A 1 146 ? 4.300 1.994 12.148 1.00 78.69 146 SER A N 1
ATOM 1133 C CA . SER A 1 146 ? 4.233 3.249 12.917 1.00 78.69 146 SER A CA 1
ATOM 1134 C C . SER A 1 146 ? 5.567 3.719 13.508 1.00 78.69 146 SER A C 1
ATOM 1136 O O . SER A 1 146 ? 5.768 4.916 13.712 1.00 78.69 146 SER A O 1
ATOM 1138 N N . SER A 1 147 ? 6.492 2.803 13.808 1.00 68.06 147 SER A N 1
ATOM 1139 C CA . SER A 1 147 ? 7.516 3.070 14.832 1.00 68.06 147 SER A CA 1
ATOM 1140 C C . SER A 1 147 ? 8.900 2.458 14.571 1.00 68.06 147 SER A C 1
ATOM 1142 O O . SER A 1 147 ? 9.604 2.087 15.510 1.00 68.06 147 SER A O 1
ATOM 1144 N N . ASP A 1 148 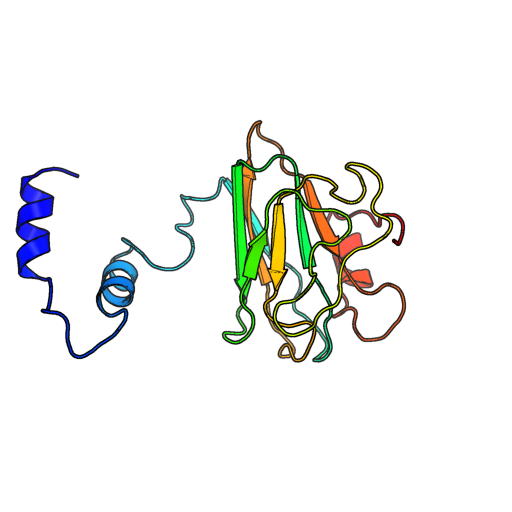? 9.350 2.385 13.315 1.00 79.38 148 ASP A N 1
ATOM 1145 C CA . ASP A 1 148 ? 10.739 2.011 13.005 1.00 79.38 148 ASP A CA 1
ATOM 1146 C C . ASP A 1 148 ? 11.228 2.507 11.627 1.0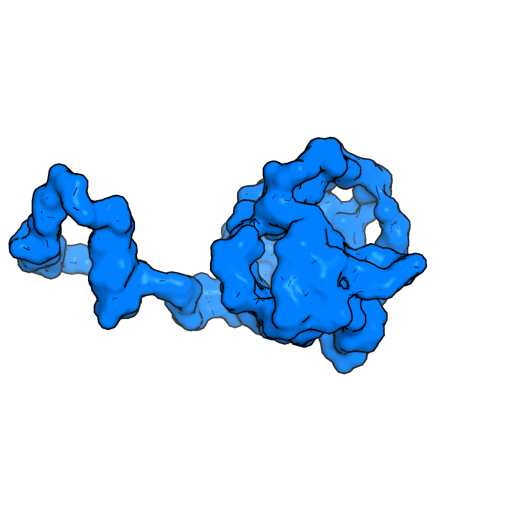0 79.38 148 ASP A C 1
ATOM 1148 O O . ASP A 1 148 ? 10.566 3.267 10.928 1.00 79.38 148 ASP A O 1
ATOM 1152 N N . SER A 1 149 ? 12.429 2.084 11.225 1.00 85.19 149 SER A N 1
ATOM 1153 C CA . SER A 1 149 ? 13.047 2.423 9.936 1.00 85.19 149 SER A CA 1
ATOM 1154 C C . SER A 1 149 ? 12.424 1.713 8.721 1.00 85.19 149 SER A C 1
ATOM 1156 O O . SER A 1 149 ? 12.907 1.876 7.597 1.00 85.19 149 SER A O 1
ATOM 1158 N N . ARG A 1 150 ? 11.375 0.908 8.918 1.00 91.75 150 ARG A N 1
ATOM 1159 C CA . ARG A 1 150 ? 10.726 0.083 7.889 1.00 91.75 150 ARG A CA 1
ATOM 1160 C C . ARG A 1 150 ? 9.552 0.781 7.214 1.00 91.75 150 ARG A C 1
ATOM 1162 O O . ARG A 1 150 ? 8.839 0.167 6.435 1.00 91.75 150 ARG A O 1
ATOM 1169 N N . THR A 1 151 ? 9.362 2.073 7.462 1.00 91.69 151 THR A N 1
ATOM 1170 C CA . THR A 1 151 ? 8.256 2.859 6.899 1.00 91.69 151 THR A CA 1
ATOM 1171 C C . THR A 1 151 ? 8.431 3.229 5.427 1.00 91.69 151 THR A C 1
ATOM 1173 O O . THR A 1 151 ? 7.547 3.858 4.853 1.00 91.69 151 THR A O 1
ATOM 1176 N N . GLY A 1 152 ? 9.603 2.989 4.825 1.00 91.94 152 GLY A N 1
ATOM 1177 C CA . GLY A 1 152 ? 9.918 3.484 3.477 1.00 91.94 152 GLY A CA 1
ATOM 1178 C C . GLY A 1 152 ? 9.874 5.012 3.349 1.00 91.94 152 GLY A C 1
ATOM 1179 O O . GLY A 1 152 ? 9.843 5.525 2.230 1.00 91.94 152 GLY A O 1
ATOM 1180 N N . LYS A 1 153 ? 9.875 5.729 4.486 1.00 91.81 153 LYS A N 1
ATOM 1181 C CA . LYS A 1 153 ? 9.562 7.160 4.639 1.00 91.81 153 LYS A CA 1
ATOM 1182 C C . LYS A 1 153 ? 8.127 7.557 4.286 1.00 91.81 153 LYS A C 1
ATOM 1184 O O . LYS A 1 153 ? 7.838 8.746 4.191 1.00 91.81 153 LYS A O 1
ATOM 1189 N N . TRP A 1 154 ? 7.207 6.612 4.110 1.00 93.62 154 TRP A N 1
ATOM 1190 C CA . TRP A 1 154 ? 5.806 6.936 3.829 1.00 93.62 154 TRP A CA 1
ATOM 1191 C C . TRP A 1 154 ? 5.118 7.626 5.010 1.00 93.62 154 TRP A C 1
ATOM 1193 O O . TRP A 1 154 ? 4.336 8.545 4.798 1.00 93.62 154 TRP A O 1
ATOM 1203 N N . ASN A 1 155 ? 5.485 7.283 6.246 1.00 91.12 155 ASN A N 1
ATOM 1204 C CA . ASN A 1 155 ? 5.012 7.969 7.453 1.00 91.12 155 ASN A CA 1
ATOM 1205 C C . ASN A 1 155 ? 5.362 9.473 7.486 1.00 91.12 155 ASN A C 1
ATOM 1207 O O . ASN A 1 155 ? 4.654 10.247 8.116 1.00 91.12 155 ASN A O 1
ATOM 1211 N N . GLU A 1 156 ? 6.437 9.895 6.813 1.00 90.44 156 GLU A N 1
ATOM 1212 C CA . GLU A 1 156 ? 6.856 11.303 6.721 1.00 90.44 156 GLU A CA 1
ATOM 1213 C C . GLU A 1 156 ? 6.333 11.976 5.443 1.00 90.44 156 GLU A C 1
ATOM 1215 O O . GLU A 1 156 ? 5.910 13.134 5.457 1.00 90.44 156 GLU A O 1
ATOM 1220 N N . LYS A 1 157 ? 6.364 11.248 4.319 1.00 92.75 157 LYS A N 1
ATOM 1221 C CA . LYS A 1 157 ? 6.042 11.787 2.993 1.00 92.75 157 LYS A CA 1
ATOM 1222 C C . LYS A 1 157 ? 4.533 11.889 2.746 1.00 92.75 157 LYS A C 1
ATOM 1224 O O . LYS A 1 157 ? 4.100 12.891 2.189 1.00 92.75 157 LYS A O 1
ATOM 1229 N N . LEU A 1 158 ? 3.733 10.906 3.172 1.00 93.25 158 LEU A N 1
ATOM 1230 C CA . LEU A 1 158 ? 2.287 10.883 2.899 1.00 93.25 158 LEU A CA 1
ATOM 1231 C C . LEU A 1 158 ? 1.501 11.978 3.631 1.00 93.25 158 LEU A C 1
ATOM 1233 O O . LEU A 1 158 ? 0.652 12.595 2.993 1.00 93.25 158 LEU A O 1
ATOM 1237 N N . PRO A 1 159 ? 1.786 12.321 4.905 1.00 91.81 159 PRO A N 1
ATOM 1238 C CA . PRO A 1 159 ? 1.109 13.449 5.552 1.00 91.81 159 PRO A CA 1
ATOM 1239 C C . PRO A 1 159 ? 1.358 14.796 4.860 1.00 91.81 159 PRO A C 1
ATOM 1241 O O . PRO A 1 159 ? 0.569 15.727 5.001 1.00 91.81 159 PRO A O 1
ATOM 1244 N N . SER A 1 160 ? 2.451 14.903 4.098 1.00 89.69 160 SER A N 1
ATOM 1245 C CA . SER A 1 160 ? 2.745 16.078 3.271 1.00 89.69 160 SER A CA 1
ATOM 1246 C C . SER A 1 160 ? 2.003 16.062 1.923 1.00 89.69 160 SER A C 1
ATOM 1248 O O . SER A 1 160 ? 2.054 17.052 1.196 1.00 89.69 160 SER A O 1
ATOM 1250 N N . ASP A 1 161 ? 1.303 14.973 1.586 1.00 85.69 161 ASP A N 1
ATOM 1251 C CA . ASP A 1 161 ? 0.549 14.792 0.343 1.00 85.69 161 ASP A CA 1
ATOM 1252 C C . ASP A 1 161 ? -0.843 14.204 0.599 1.00 85.69 161 ASP A C 1
ATOM 1254 O O . ASP A 1 161 ? -1.080 13.021 0.403 1.00 85.69 161 ASP A O 1
ATOM 1258 N N . ARG A 1 162 ? -1.798 15.048 0.999 1.00 85.75 162 ARG A N 1
ATOM 1259 C CA . ARG A 1 162 ? -3.245 14.739 1.055 1.00 85.75 162 ARG A CA 1
ATOM 1260 C C . ARG A 1 162 ? -3.681 13.583 1.976 1.00 85.75 162 ARG A C 1
ATOM 1262 O O . ARG A 1 162 ? -4.886 13.438 2.169 1.00 85.75 162 ARG A O 1
ATOM 1269 N N . PHE A 1 163 ? -2.776 12.818 2.588 1.00 92.06 163 PHE A N 1
ATOM 1270 C CA . PHE A 1 163 ? -3.124 11.808 3.588 1.00 92.06 163 PHE A CA 1
ATOM 1271 C C . PHE A 1 163 ? -3.227 12.410 4.989 1.00 92.06 163 PHE A C 1
ATOM 1273 O O . PHE A 1 163 ? -2.445 13.270 5.393 1.00 92.06 163 PHE A O 1
ATOM 1280 N N . SER A 1 164 ? -4.167 11.879 5.764 1.00 91.38 164 SER A N 1
ATOM 1281 C CA . SER A 1 164 ? -4.260 12.072 7.208 1.00 91.38 164 SER A CA 1
ATOM 1282 C C . SER A 1 164 ? -3.879 10.784 7.930 1.00 91.38 164 SER A C 1
ATOM 1284 O O . SER A 1 164 ? -4.253 9.698 7.492 1.00 91.38 164 SER A O 1
ATOM 1286 N N . VAL A 1 165 ? -3.176 10.903 9.055 1.00 88.75 165 VAL A N 1
ATOM 1287 C CA . VAL A 1 165 ? -2.813 9.756 9.899 1.00 88.75 165 VAL A CA 1
ATOM 1288 C C . VAL A 1 165 ? -4.055 9.252 10.645 1.00 88.75 165 VAL A C 1
ATOM 1290 O O . VAL A 1 165 ? -4.761 10.048 11.265 1.00 88.75 165 VAL A O 1
ATOM 1293 N N . SER A 1 166 ? -4.327 7.947 10.569 1.00 84.62 166 SER A N 1
ATOM 1294 C CA . SER A 1 166 ? -5.388 7.267 11.325 1.00 84.62 166 SER A CA 1
ATOM 1295 C C . SER A 1 166 ? -4.894 6.797 12.700 1.00 84.62 166 SER A C 1
ATOM 1297 O O . SER A 1 166 ? -3.717 6.933 13.032 1.00 84.62 166 SER A O 1
ATOM 1299 N N . GLY A 1 167 ? -5.789 6.209 13.501 1.00 78.12 167 GLY A N 1
ATOM 1300 C CA . GLY A 1 167 ? -5.375 5.410 14.657 1.00 78.12 167 GLY A CA 1
ATOM 1301 C C . GLY A 1 167 ? -4.574 4.170 14.237 1.00 78.12 167 GLY A C 1
ATOM 1302 O O . GLY A 1 167 ? -4.721 3.689 13.111 1.00 78.12 167 GLY A O 1
ATOM 1303 N N . GLU A 1 168 ? -3.731 3.677 15.146 1.00 81.38 168 GLU A N 1
ATOM 1304 C CA . GLU A 1 168 ? -3.048 2.383 15.017 1.00 81.38 168 GLU A CA 1
ATOM 1305 C C . GLU A 1 168 ? -3.999 1.245 15.420 1.00 81.38 168 GLU A C 1
ATOM 1307 O O . GLU A 1 168 ? -4.854 1.440 16.290 1.00 81.38 168 GLU A O 1
ATOM 1312 N N . PHE A 1 169 ? -3.835 0.079 14.796 1.00 72.00 169 PHE A N 1
ATOM 1313 C CA . PHE A 1 169 ? -4.564 -1.154 15.095 1.00 72.00 169 PHE A CA 1
ATOM 1314 C C . PHE A 1 169 ? -3.611 -2.352 15.095 1.00 72.00 169 PHE A C 1
ATOM 1316 O O . PHE A 1 169 ? -2.615 -2.313 14.333 1.00 72.00 169 PHE A O 1
#

Sequence (169 aa):
VTLAQKNELKKYLVEKGNCPNAIERNLASKGIVRGFGEDVYEQMYSFPYIDTDQFPHGLCVLGASSVGAYSTDFDLEYSVIPDFGDGVELWGDRDYTVSGIQGSEMCEGGLYLKPNRHKLINRFTEIEFAANSIDGVVTMCAFVQSSDSRTGKWNEKLPSDRFSVSGEF

Mean predicted aligned error: 11.14 Å

pLDDT: mean 80.32, std 19.22, range [39.28, 97.19]

Nearest PDB structures (foldseek):
  7f57-assembly1_E  TM=2.608E-01  e=5.043E+00  Rattus norvegicus
  1bev-assembly1_1  TM=1.376E-01  e=1.896E+00  Bovine enterovirus strain VG-5-27
  6thd-assembly1_1  TM=1.400E-01  e=4.198E+00  Bovine enterovirus strain VG-5-27

Organism: NCBI:txid163516

Secondary structure (DSSP, 8-state):
--HHHHHHHGGG---SSS-TTHHHHHHHHTTSSSS--TTT-SEEEEPPPP--S---EEEEEESEEEEEEEESSTT--EEEESS--TT-BS-SSS--B-----SGGGTTTSEEEEES-SS---TT--EEEEEEESSS--EEEEEE-SSSTTSTTHHHHGGGTT-------

Radius of gyration: 18.64 Å; Cα contacts (8 Å, |Δi|>4): 322; chains: 1; bounding box: 35×41×55 Å

Foldseek 3Di:
DDPVVVVVVVVPDDDPDDDDCPVQVVCVVVVNHDDDPVVPFPDKDKAFFQADQFAAKKKWKDQFPDKAKDKPFPQKGWDKDFQDDFLDQQEQPDNDTDDDDDDCLSRGRTIIGRINDRGRTDGRMMMMMGTHGPVPDMDMDMDADDDDPNRSCCNPVVVVPPDDDGDDD